Protein AF-A0A0D1KRR0-F1 (afdb_monomer)

Nearest PDB structures (foldseek):
  4b8v-assembly1_A  TM=4.865E-01  e=2.190E-07  Fulvia fulva
  5c8q-assembly1_B  TM=9.310E-01  e=3.703E-03  Pyricularia oryzae
  5jcd-assembly2_B  TM=4.563E-01  e=5.498E-05  Oryza sativa Japonica Group
  5yzk-assembly1_A  TM=8.924E-01  e=4.511E-03  Volvox carteri f. nagariensis
  5jce-assembly1_A  TM=4.252E-01  e=3.248E-05  Oryza sativa Japonica Group

Solvent-accessible surface area (backbone atoms only — not comparable to full-atom values): 10560 Å² total; per-residue (Å²): 137,67,72,70,54,64,55,49,41,57,50,28,50,53,56,57,44,75,88,67,82,73,46,72,68,57,51,51,56,44,54,51,48,63,74,70,68,67,66,54,79,86,83,84,88,80,93,78,85,82,87,77,94,73,79,77,81,71,80,72,71,79,63,48,67,44,79,44,68,39,49,87,90,64,48,56,64,59,52,16,58,76,46,74,51,48,50,68,56,42,31,66,67,56,68,52,92,50,83,88,67,77,56,69,66,39,78,40,53,40,56,40,70,82,68,76,68,75,70,82,74,78,86,79,88,79,69,41,52,91,91,64,46,46,63,60,52,15,58,75,68,75,52,46,52,66,57,54,27,66,76,68,68,46,90,49,67,90,68,78,69,68,92

Secondary structure (DSSP, 8-state):
--HHHHHHHHHHHHTT-TT----HHHHHHHHHHHHH----------------------------EEEEEP-TT--HHHHHHHTT--HHHHHHHHT-S-TT---TT-EEEEE---------------PPPTT--HHHHHHHTT--HHHHHHHTT-S-TT-----

Foldseek 3Di:
DDPVQVVLVVLCVQQVNPPCPPDPVSSVVSVVSVVVPDRDDDDDDDDDDDDDDDPPPPPPPVQDKDKDFAAPPDALCVLCVVQVHDSVVQCVQAVPPDRGDDDHRDIGIGGHPPPVPVPPDDDDDDFDDPPDFLCVVCVVVVHDSVVVCVVVVPPDRRDDDGD

Structure (mmCIF, N/CA/C/O backbone):
data_AF-A0A0D1KRR0-F1
#
_entry.id   AF-A0A0D1KRR0-F1
#
loop_
_atom_site.group_PDB
_atom_site.id
_atom_site.type_symbol
_atom_site.label_atom_id
_atom_site.label_alt_id
_atom_site.label_comp_id
_atom_site.label_asym_id
_atom_site.label_entity_id
_atom_site.label_seq_id
_atom_site.pdbx_PDB_ins_code
_atom_site.Cartn_x
_atom_site.Cartn_y
_atom_site.Cartn_z
_atom_site.occupancy
_atom_site.B_iso_or_equiv
_atom_site.auth_seq_id
_atom_site.auth_comp_id
_atom_site.auth_asym_id
_atom_site.auth_atom_id
_atom_site.pdbx_PDB_model_num
ATOM 1 N N . MET A 1 1 ? 31.831 -19.925 1.181 1.00 42.84 1 MET A N 1
ATOM 2 C CA . MET A 1 1 ? 30.636 -20.422 1.905 1.00 42.84 1 MET A CA 1
ATOM 3 C C . MET A 1 1 ? 29.384 -19.991 1.143 1.00 42.84 1 MET A C 1
ATOM 5 O O . MET A 1 1 ? 29.189 -18.805 0.921 1.00 42.84 1 MET A O 1
ATOM 9 N N . ASN A 1 2 ? 28.628 -20.954 0.612 1.00 49.72 2 ASN A N 1
ATOM 10 C CA . ASN A 1 2 ? 27.659 -20.783 -0.479 1.00 49.72 2 ASN A CA 1
ATOM 11 C C . ASN A 1 2 ? 26.350 -20.105 -0.008 1.00 49.72 2 ASN A C 1
ATOM 13 O O . ASN A 1 2 ? 25.644 -20.648 0.842 1.00 49.72 2 ASN A O 1
ATOM 17 N N . ALA A 1 3 ? 25.997 -18.952 -0.594 1.00 49.94 3 ALA A N 1
ATOM 18 C CA . ALA A 1 3 ? 24.797 -18.160 -0.272 1.00 49.94 3 ALA A CA 1
ATOM 19 C C . ALA A 1 3 ? 23.478 -18.965 -0.321 1.00 49.94 3 ALA A C 1
ATOM 21 O O . ALA A 1 3 ? 22.490 -18.610 0.323 1.00 49.94 3 ALA A O 1
ATOM 22 N N . SER A 1 4 ? 23.469 -20.086 -1.048 1.00 61.88 4 SER A N 1
ATOM 23 C CA . SER A 1 4 ? 22.325 -20.989 -1.162 1.00 61.88 4 SER A CA 1
ATOM 24 C C . SER A 1 4 ? 21.972 -21.723 0.143 1.00 61.88 4 SER A C 1
ATOM 26 O O . SER A 1 4 ? 20.799 -22.018 0.368 1.00 61.88 4 SER A O 1
ATOM 28 N N . PHE A 1 5 ? 22.942 -22.002 1.020 1.00 64.62 5 PHE A N 1
ATOM 29 C CA . PHE A 1 5 ? 22.698 -22.711 2.284 1.00 64.62 5 PHE A CA 1
ATOM 30 C C . PHE A 1 5 ? 22.025 -21.807 3.324 1.00 64.62 5 PHE A C 1
ATOM 32 O O . PHE A 1 5 ? 21.000 -22.172 3.900 1.00 64.62 5 PHE A O 1
ATOM 39 N N . SER A 1 6 ? 22.543 -20.587 3.499 1.00 69.00 6 SER A N 1
ATOM 40 C CA . SER A 1 6 ? 22.013 -19.607 4.457 1.00 69.00 6 SER A CA 1
ATOM 41 C C . SER A 1 6 ? 20.554 -19.245 4.178 1.00 69.00 6 SER A C 1
ATOM 43 O O . SER A 1 6 ? 19.767 -19.061 5.106 1.00 69.00 6 SER A O 1
ATOM 45 N N . ASN A 1 7 ? 20.171 -19.178 2.899 1.00 75.62 7 ASN A N 1
ATOM 46 C CA . ASN A 1 7 ? 18.792 -18.905 2.501 1.00 75.62 7 ASN A CA 1
ATOM 47 C C . ASN A 1 7 ? 17.859 -20.077 2.829 1.00 75.62 7 ASN A C 1
ATOM 49 O O . ASN A 1 7 ? 16.761 -19.861 3.340 1.00 75.62 7 ASN A O 1
ATOM 53 N N . ARG A 1 8 ? 18.305 -21.316 2.594 1.00 75.12 8 ARG A N 1
ATOM 54 C CA . ARG A 1 8 ? 17.510 -22.509 2.905 1.00 75.12 8 ARG A CA 1
ATOM 55 C C . ARG A 1 8 ? 17.377 -22.750 4.408 1.00 75.12 8 ARG A C 1
ATOM 57 O O . ARG A 1 8 ? 16.286 -23.072 4.857 1.00 75.12 8 ARG A O 1
ATOM 64 N N . SER A 1 9 ? 18.430 -22.502 5.189 1.00 76.44 9 SER A N 1
ATOM 65 C CA . SER A 1 9 ? 18.400 -22.606 6.657 1.00 76.44 9 SER A CA 1
ATOM 66 C C . SER A 1 9 ? 17.399 -21.632 7.294 1.00 76.44 9 SER A C 1
ATOM 68 O O . SER A 1 9 ? 16.583 -22.027 8.127 1.00 76.44 9 SER A O 1
ATOM 70 N N . LYS A 1 10 ? 17.370 -20.373 6.832 1.00 79.94 10 LYS A N 1
ATOM 71 C CA . LYS A 1 10 ? 16.370 -19.382 7.271 1.00 79.94 10 LYS A CA 1
ATOM 72 C C . LYS A 1 10 ? 14.943 -19.816 6.948 1.00 79.94 10 LYS A C 1
ATOM 74 O O . LYS A 1 10 ? 14.047 -19.647 7.771 1.00 79.94 10 LYS A O 1
ATOM 79 N N . LEU A 1 11 ? 14.741 -20.381 5.760 1.00 76.56 11 LEU A N 1
ATOM 80 C CA . LEU A 1 11 ? 13.437 -20.875 5.336 1.00 76.56 11 LEU A CA 1
ATOM 81 C C . LEU A 1 11 ? 13.020 -22.093 6.173 1.00 76.56 11 LEU A C 1
ATOM 83 O O . LEU A 1 11 ? 11.911 -22.122 6.690 1.00 76.56 11 LEU A O 1
ATOM 87 N N . ALA A 1 12 ? 13.929 -23.041 6.402 1.00 77.25 12 ALA A N 1
ATOM 88 C CA . ALA A 1 12 ? 13.718 -24.212 7.250 1.00 77.25 12 ALA A CA 1
ATOM 89 C C . ALA A 1 12 ? 13.284 -23.838 8.674 1.00 77.25 12 ALA A C 1
ATOM 91 O O . ALA A 1 12 ? 12.307 -24.389 9.183 1.00 77.25 12 ALA A O 1
ATOM 92 N N . ALA A 1 13 ? 13.932 -22.836 9.274 1.00 78.31 13 ALA A N 1
ATOM 93 C CA . ALA A 1 13 ? 13.553 -22.313 10.583 1.00 78.31 13 ALA A CA 1
ATOM 94 C C . ALA A 1 13 ? 12.132 -21.720 10.595 1.00 78.31 13 ALA A C 1
ATOM 96 O O . ALA A 1 13 ? 11.393 -21.928 11.557 1.00 78.31 13 ALA A O 1
ATOM 97 N N . ALA A 1 14 ? 11.722 -21.035 9.521 1.00 75.19 14 ALA A N 1
ATOM 98 C CA . ALA A 1 14 ? 10.373 -20.480 9.386 1.00 75.19 14 ALA A CA 1
ATOM 99 C C . ALA A 1 14 ? 9.283 -21.563 9.258 1.00 75.19 14 ALA A C 1
ATOM 101 O O . ALA A 1 14 ? 8.144 -21.337 9.662 1.00 75.19 14 ALA A O 1
ATOM 102 N N . TYR A 1 15 ? 9.636 -22.747 8.749 1.00 76.19 15 TYR A N 1
ATOM 103 C CA . TYR A 1 15 ? 8.748 -23.913 8.651 1.00 76.19 15 TYR A CA 1
ATOM 104 C C . TYR A 1 15 ? 8.907 -24.912 9.813 1.00 76.19 15 TYR A C 1
ATOM 106 O O . TYR A 1 15 ? 8.378 -26.024 9.750 1.00 76.19 15 TYR A O 1
ATOM 114 N N . GLY A 1 16 ? 9.619 -24.531 10.880 1.00 75.06 16 GLY A N 1
ATOM 115 C CA . GLY A 1 16 ? 9.751 -25.333 12.100 1.00 75.06 16 GLY A CA 1
ATOM 116 C C . GLY A 1 16 ? 10.746 -26.495 12.018 1.00 75.06 16 GLY A C 1
ATOM 117 O O . GLY A 1 16 ? 10.745 -27.349 12.899 1.00 75.06 16 GLY A O 1
ATOM 118 N N . ILE A 1 17 ? 11.611 -26.541 11.001 1.00 74.31 17 ILE A N 1
ATOM 119 C CA . ILE A 1 17 ? 12.684 -27.538 10.903 1.00 74.31 17 ILE A CA 1
ATOM 120 C C . ILE A 1 17 ? 13.875 -27.039 11.733 1.00 74.31 17 ILE A C 1
ATOM 122 O O . ILE A 1 17 ? 14.645 -26.182 11.293 1.00 74.31 17 ILE A O 1
ATOM 126 N N . ALA A 1 18 ? 14.008 -27.548 12.958 1.00 73.19 18 ALA A N 1
ATOM 127 C CA . ALA A 1 18 ? 15.183 -27.303 13.792 1.00 73.19 18 ALA A CA 1
ATOM 128 C C . ALA A 1 18 ? 16.400 -28.083 13.257 1.00 73.19 18 ALA A C 1
ATOM 130 O O . ALA A 1 18 ? 16.244 -29.155 12.678 1.00 73.19 18 ALA A O 1
ATOM 131 N N . ASN A 1 19 ? 17.611 -27.552 13.463 1.00 74.94 19 ASN A N 1
ATOM 132 C CA . ASN A 1 19 ? 18.879 -28.212 13.106 1.00 74.94 19 ASN A CA 1
ATOM 133 C C . ASN A 1 19 ? 19.024 -28.550 11.609 1.00 74.94 19 ASN A C 1
ATOM 135 O O . ASN A 1 19 ? 19.514 -29.614 11.230 1.00 74.94 19 ASN A O 1
ATOM 139 N N . TYR A 1 20 ? 18.592 -27.628 10.745 1.00 75.88 20 TYR A N 1
ATOM 140 C CA . TYR A 1 20 ? 18.769 -27.753 9.303 1.00 75.88 20 TYR A CA 1
ATOM 141 C C . TYR A 1 20 ? 20.260 -27.672 8.924 1.00 75.88 20 TYR A C 1
ATOM 143 O O . TYR A 1 20 ? 20.865 -26.599 8.943 1.00 75.88 20 TYR A O 1
ATOM 151 N N . SER A 1 21 ? 20.834 -28.818 8.568 1.00 77.62 21 SER A N 1
ATOM 152 C CA . SER A 1 21 ? 22.209 -29.019 8.102 1.00 77.62 21 SER A CA 1
ATOM 153 C C . SER A 1 21 ? 22.298 -29.200 6.582 1.00 77.62 21 SER A C 1
ATOM 155 O O . SER A 1 21 ? 23.390 -29.337 6.036 1.00 77.62 21 SER A O 1
ATOM 157 N N . GLY A 1 22 ? 21.166 -29.126 5.871 1.00 73.75 22 GLY A N 1
ATOM 158 C CA . GLY A 1 22 ? 21.117 -29.099 4.406 1.00 73.75 22 GLY A CA 1
ATOM 159 C C . GLY A 1 22 ? 21.248 -30.468 3.745 1.00 73.75 22 GLY A C 1
ATOM 160 O O . GLY A 1 22 ? 21.524 -30.532 2.543 1.00 73.75 22 GLY A O 1
ATOM 161 N N . THR A 1 23 ? 21.031 -31.548 4.503 1.00 81.44 23 THR A N 1
ATOM 162 C CA . THR A 1 23 ? 20.999 -32.911 3.959 1.00 81.44 23 THR A CA 1
ATOM 163 C C . THR A 1 23 ? 19.918 -33.042 2.887 1.00 81.44 23 THR A C 1
ATOM 165 O O . THR A 1 23 ? 18.941 -32.288 2.854 1.00 81.44 23 THR A O 1
ATOM 168 N N . GLN A 1 24 ? 20.074 -34.016 1.990 1.00 66.88 24 GLN A N 1
ATOM 169 C CA . GLN A 1 24 ? 19.115 -34.257 0.910 1.00 66.88 24 GLN A CA 1
ATOM 170 C C . GLN A 1 24 ? 17.685 -34.454 1.441 1.00 66.88 24 GLN A C 1
ATOM 172 O O . GLN A 1 24 ? 16.753 -33.843 0.921 1.00 66.88 24 GLN A O 1
ATOM 177 N N . ALA A 1 25 ? 17.532 -35.202 2.538 1.00 67.31 25 ALA A N 1
ATOM 178 C CA . ALA A 1 25 ? 16.247 -35.418 3.201 1.00 67.31 25 ALA A CA 1
ATOM 179 C C . ALA A 1 25 ? 15.640 -34.117 3.759 1.00 67.31 25 ALA A C 1
ATOM 181 O O . ALA A 1 25 ? 14.452 -33.856 3.583 1.00 67.31 25 ALA A O 1
ATOM 182 N N . GLN A 1 26 ? 16.452 -33.252 4.375 1.00 76.19 26 GLN A N 1
ATOM 183 C CA . GLN A 1 26 ? 15.981 -31.970 4.910 1.00 76.19 26 GLN A CA 1
ATOM 184 C C . GLN A 1 26 ? 15.611 -30.971 3.806 1.00 76.19 26 GLN A C 1
ATOM 186 O O . GLN A 1 26 ? 14.666 -30.198 3.965 1.00 76.19 26 GLN A O 1
ATOM 191 N N . ASN A 1 27 ? 16.325 -30.992 2.676 1.00 71.25 27 ASN A N 1
ATOM 192 C CA . ASN A 1 27 ? 15.989 -30.192 1.495 1.00 71.25 27 ASN A CA 1
ATOM 193 C C . ASN A 1 27 ? 14.638 -30.609 0.909 1.00 71.25 27 ASN A C 1
ATOM 195 O O . ASN A 1 27 ? 13.845 -29.748 0.526 1.00 71.25 27 ASN A O 1
ATOM 199 N N . LEU A 1 28 ? 14.377 -31.917 0.871 1.00 76.88 28 LEU A N 1
ATOM 200 C CA . LEU A 1 28 ? 13.132 -32.474 0.359 1.00 76.88 28 LEU A CA 1
ATOM 201 C C . LEU A 1 28 ? 11.952 -32.150 1.290 1.00 76.88 28 LEU A C 1
ATOM 203 O O . LEU A 1 28 ? 10.953 -31.601 0.834 1.00 76.88 28 LEU A O 1
ATOM 207 N N . ALA A 1 29 ? 12.119 -32.342 2.603 1.00 73.62 29 ALA A N 1
ATOM 208 C CA . ALA A 1 29 ? 11.107 -32.007 3.610 1.00 73.62 29 ALA A CA 1
ATOM 209 C C . ALA A 1 29 ? 10.764 -30.505 3.645 1.00 73.62 29 ALA A C 1
ATOM 211 O O . ALA A 1 29 ? 9.612 -30.118 3.851 1.00 73.62 29 ALA A O 1
ATOM 212 N N . LEU A 1 30 ? 11.755 -29.636 3.421 1.00 76.62 30 LEU A N 1
ATOM 213 C CA . LEU A 1 30 ? 11.535 -28.197 3.291 1.00 76.62 30 LEU A CA 1
ATOM 214 C C . LEU A 1 30 ? 10.697 -27.865 2.048 1.00 76.62 30 LEU A C 1
ATOM 216 O O . LEU A 1 30 ? 9.785 -27.043 2.130 1.00 76.62 30 LEU A O 1
ATOM 220 N N . LEU A 1 31 ? 10.977 -28.509 0.910 1.00 73.69 31 LEU A N 1
ATOM 221 C CA . LEU A 1 31 ? 10.232 -28.301 -0.333 1.00 73.69 31 LEU A CA 1
ATOM 222 C C . LEU A 1 31 ? 8.764 -28.725 -0.199 1.00 73.69 31 LEU A C 1
ATOM 224 O O . LEU A 1 31 ? 7.883 -28.017 -0.684 1.00 73.69 31 LEU A O 1
ATOM 228 N N . GLU A 1 32 ? 8.493 -29.840 0.477 1.00 71.62 32 GLU A N 1
ATOM 229 C CA . GLU A 1 32 ? 7.127 -30.297 0.749 1.00 71.62 32 GLU A CA 1
ATOM 230 C C . GLU A 1 32 ? 6.365 -29.310 1.637 1.00 71.62 32 GLU A C 1
ATOM 232 O O . GLU A 1 32 ? 5.269 -28.891 1.273 1.00 71.62 32 GLU A O 1
ATOM 237 N N . LYS A 1 33 ? 6.971 -28.824 2.727 1.00 71.81 33 LYS A N 1
ATOM 238 C CA . LYS A 1 33 ? 6.339 -27.837 3.623 1.00 71.81 33 LYS A CA 1
ATOM 239 C C . LYS A 1 33 ? 6.046 -26.492 2.949 1.00 71.81 33 LYS A C 1
ATOM 241 O O . LYS A 1 33 ? 5.039 -25.859 3.256 1.00 71.81 33 LYS A O 1
ATOM 246 N N . ILE A 1 34 ? 6.899 -26.059 2.016 1.00 71.44 34 ILE A N 1
ATOM 247 C CA . ILE A 1 34 ? 6.656 -24.852 1.207 1.00 71.44 34 ILE A CA 1
ATOM 248 C C . ILE A 1 34 ? 5.458 -25.057 0.272 1.00 71.44 34 ILE A C 1
ATOM 250 O O . ILE A 1 34 ? 4.666 -24.134 0.092 1.00 71.44 34 ILE A O 1
ATOM 254 N N . LYS A 1 35 ? 5.304 -26.255 -0.307 1.00 68.88 35 LYS A N 1
ATOM 255 C CA . LYS A 1 35 ? 4.160 -26.595 -1.168 1.00 68.88 35 LYS A CA 1
ATOM 256 C C . LYS A 1 35 ? 2.848 -26.681 -0.384 1.00 68.88 35 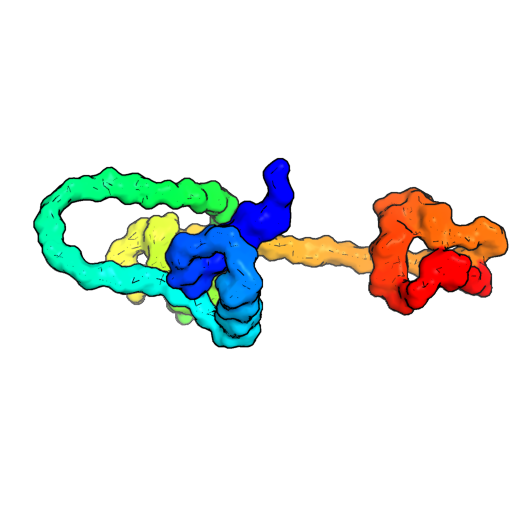LYS A C 1
ATOM 258 O O . LYS A 1 35 ? 1.812 -26.310 -0.924 1.00 68.88 35 LYS A O 1
ATOM 263 N N . THR A 1 36 ? 2.886 -27.136 0.870 1.00 66.19 36 THR A N 1
ATOM 264 C CA . THR A 1 36 ? 1.688 -27.318 1.710 1.00 66.19 36 THR A CA 1
ATOM 265 C C . THR A 1 36 ? 1.280 -26.074 2.514 1.00 66.19 36 THR A C 1
ATOM 267 O O . THR A 1 36 ? 0.221 -26.074 3.132 1.00 66.19 36 THR A O 1
ATOM 270 N N . GLY A 1 37 ? 2.061 -24.988 2.486 1.00 55.59 37 GLY A N 1
ATOM 271 C CA . GLY A 1 37 ? 1.571 -23.628 2.761 1.00 55.59 37 GLY A CA 1
ATOM 272 C C . GLY A 1 37 ? 1.340 -23.198 4.219 1.00 55.59 37 GLY A C 1
ATOM 273 O O . GLY A 1 37 ? 0.876 -22.079 4.426 1.00 55.59 37 GLY A O 1
ATOM 274 N N . THR A 1 38 ? 1.684 -23.989 5.239 1.00 50.19 38 THR A N 1
ATOM 275 C CA . THR A 1 38 ? 1.501 -23.586 6.653 1.00 50.19 38 THR A CA 1
ATOM 276 C C . THR A 1 38 ? 2.826 -23.474 7.422 1.00 50.19 38 THR A C 1
ATOM 278 O O . THR A 1 38 ? 3.404 -24.499 7.794 1.00 50.19 38 THR A O 1
ATOM 281 N N . PRO A 1 39 ? 3.318 -22.253 7.711 1.00 48.81 39 PRO A N 1
ATOM 282 C CA . PRO A 1 39 ? 4.414 -22.042 8.655 1.00 48.81 39 PRO A CA 1
ATOM 283 C C . PRO A 1 39 ? 3.913 -22.183 10.103 1.00 48.81 39 PRO A C 1
ATOM 285 O O . PRO A 1 39 ? 3.006 -21.471 10.532 1.00 48.81 39 PRO A O 1
ATOM 288 N N . VAL A 1 40 ? 4.506 -23.109 10.863 1.00 49.22 40 VAL A N 1
ATOM 289 C CA . VAL A 1 40 ? 4.143 -23.380 12.264 1.00 49.22 40 VAL A CA 1
ATOM 290 C C . VAL A 1 40 ? 4.921 -22.444 13.189 1.00 49.22 40 VAL A C 1
ATOM 292 O O . VAL A 1 40 ? 6.137 -22.561 13.345 1.00 49.22 40 VAL A O 1
ATOM 295 N N . THR A 1 41 ? 4.217 -21.520 13.839 1.00 38.53 41 THR A N 1
ATOM 296 C CA . THR A 1 41 ? 4.733 -20.757 14.981 1.00 38.53 41 THR A CA 1
ATOM 297 C C . THR A 1 41 ? 4.766 -21.661 16.212 1.00 38.53 41 THR A C 1
ATOM 299 O O . THR A 1 41 ? 3.722 -22.124 16.661 1.00 38.53 41 THR A O 1
ATOM 302 N N . LYS A 1 42 ? 5.965 -21.918 16.745 1.00 40.25 42 LYS A N 1
ATOM 303 C CA . LYS A 1 42 ? 6.214 -22.724 17.952 1.00 40.25 42 LYS A CA 1
ATOM 304 C C . LYS A 1 42 ? 5.302 -22.307 19.120 1.00 40.25 42 LYS A C 1
ATOM 306 O O . LYS A 1 42 ? 5.415 -21.187 19.614 1.00 40.25 42 LYS A O 1
ATOM 311 N N . SER A 1 43 ? 4.457 -23.221 19.588 1.00 34.88 43 SER A N 1
ATOM 312 C CA . SER A 1 43 ? 3.796 -23.162 20.894 1.00 34.88 43 SER A CA 1
ATOM 313 C C . SER A 1 43 ? 4.729 -23.759 21.950 1.00 34.88 43 SER A C 1
ATOM 315 O O . SER A 1 43 ? 4.962 -24.966 21.953 1.00 34.88 43 SER A O 1
ATOM 317 N N . ASN A 1 44 ? 5.278 -22.920 22.828 1.00 40.19 44 ASN A N 1
ATOM 318 C CA . ASN A 1 44 ? 5.995 -23.362 24.024 1.00 40.19 44 ASN A CA 1
ATOM 319 C C . ASN A 1 44 ? 5.000 -23.453 25.191 1.00 40.19 44 ASN A C 1
ATOM 321 O O . ASN A 1 44 ? 4.500 -22.429 25.652 1.00 40.19 44 ASN A O 1
ATOM 325 N N . THR A 1 45 ? 4.751 -24.669 25.675 1.00 42.03 45 THR A N 1
ATOM 326 C CA . THR A 1 45 ? 4.120 -24.934 26.975 1.00 42.03 45 THR A CA 1
ATOM 327 C C . THR A 1 45 ? 5.227 -25.104 28.007 1.00 42.03 45 THR A C 1
ATOM 329 O O . THR A 1 45 ? 5.982 -26.067 27.912 1.00 42.03 45 THR A O 1
ATOM 332 N N . SER A 1 46 ? 5.338 -24.182 28.969 1.00 40.66 46 SER A N 1
ATOM 333 C CA . SER A 1 46 ? 5.885 -24.403 30.323 1.00 40.66 46 SER A CA 1
ATOM 334 C C . SER A 1 46 ? 5.680 -23.139 31.169 1.00 40.66 46 SER A C 1
ATOM 336 O O . SER A 1 46 ? 6.192 -22.072 30.838 1.00 40.66 46 SER A O 1
ATOM 338 N N . ASN A 1 47 ? 4.901 -23.262 32.246 1.00 47.22 47 ASN A N 1
ATOM 339 C CA . ASN A 1 47 ? 4.715 -22.248 33.287 1.00 47.22 47 ASN A CA 1
ATOM 340 C C . ASN A 1 47 ? 6.043 -21.926 33.995 1.00 47.22 47 ASN A C 1
ATOM 342 O O . ASN A 1 47 ? 6.736 -22.859 34.382 1.00 47.22 47 ASN A O 1
ATOM 346 N N . SER A 1 48 ? 6.324 -20.645 34.277 1.00 39.34 48 SER A N 1
ATOM 347 C CA . SER A 1 48 ? 6.779 -20.148 35.594 1.00 39.34 48 SER A CA 1
ATOM 348 C C . SER A 1 48 ? 7.153 -18.655 35.534 1.00 39.34 48 SER A C 1
ATOM 350 O O . SER A 1 48 ? 8.031 -18.247 34.785 1.00 39.34 48 SER A O 1
ATOM 352 N N . LYS A 1 49 ? 6.445 -17.860 36.342 1.00 37.34 49 LYS A N 1
ATOM 353 C CA . LYS A 1 49 ? 6.957 -16.814 37.246 1.00 37.34 49 LYS A CA 1
ATOM 354 C C . LYS A 1 49 ? 8.062 -15.843 36.757 1.00 37.34 49 LYS A C 1
ATOM 356 O O . LYS A 1 49 ? 9.231 -16.182 36.677 1.00 37.34 49 LYS A O 1
ATOM 361 N N . LEU A 1 50 ? 7.643 -14.572 36.720 1.00 34.81 50 LEU A N 1
ATOM 362 C CA . LEU A 1 50 ? 8.387 -13.353 37.084 1.00 34.81 50 LEU A CA 1
ATOM 363 C C . LEU A 1 50 ? 9.429 -12.790 36.092 1.00 34.81 50 LEU A C 1
ATOM 365 O O . LEU A 1 50 ? 10.483 -13.351 35.833 1.00 34.81 50 LEU A O 1
ATOM 369 N N . THR A 1 51 ? 9.098 -11.570 35.649 1.00 43.09 51 THR A N 1
ATOM 370 C CA . THR A 1 51 ? 9.975 -10.463 35.227 1.00 43.09 51 THR A CA 1
ATOM 371 C C . THR A 1 51 ? 11.000 -10.729 34.132 1.00 43.09 51 THR A C 1
ATOM 373 O O . THR A 1 51 ? 12.071 -11.266 34.377 1.00 43.09 51 THR A O 1
ATOM 376 N N . THR A 1 52 ? 10.755 -10.151 32.956 1.00 33.12 52 THR A N 1
ATOM 377 C CA . THR A 1 52 ? 11.710 -9.224 32.322 1.00 33.12 52 THR A CA 1
ATOM 378 C C . THR A 1 52 ? 11.060 -8.557 31.116 1.00 33.12 52 THR A C 1
ATOM 380 O O . THR A 1 52 ? 10.691 -9.180 30.121 1.00 33.12 52 THR A O 1
ATOM 383 N N . SER A 1 53 ? 10.915 -7.244 31.240 1.00 50.81 53 SER A N 1
ATOM 384 C CA . SER A 1 53 ? 10.712 -6.279 30.170 1.00 50.81 53 SER A CA 1
ATOM 385 C C . SER A 1 53 ? 11.620 -6.576 28.976 1.00 50.81 53 SER A C 1
ATOM 387 O O . SER A 1 53 ? 12.789 -6.202 28.963 1.00 50.81 53 SER A O 1
ATOM 389 N N . THR A 1 54 ? 11.077 -7.229 27.956 1.00 38.12 54 THR A N 1
ATOM 390 C CA . THR A 1 54 ? 11.725 -7.364 26.652 1.00 38.12 54 THR A CA 1
ATOM 391 C C . THR A 1 54 ? 11.038 -6.412 25.691 1.00 38.12 54 THR A C 1
ATOM 393 O O . THR A 1 54 ? 9.934 -6.633 25.189 1.00 38.12 54 THR A O 1
ATOM 396 N N . SER A 1 55 ? 11.710 -5.277 25.526 1.00 42.38 55 SER A N 1
ATOM 397 C CA . SER A 1 55 ? 11.486 -4.235 24.539 1.00 42.38 55 SER A CA 1
ATOM 398 C C . SER A 1 55 ? 11.107 -4.839 23.191 1.00 42.38 55 SER A C 1
ATOM 400 O O . SER A 1 55 ? 11.923 -5.358 22.430 1.00 42.38 55 SER A O 1
ATOM 402 N N . LYS A 1 56 ? 9.810 -4.754 22.894 1.00 40.28 56 LYS A N 1
ATOM 403 C CA . LYS A 1 56 ? 9.246 -5.032 21.581 1.00 40.28 56 LYS A CA 1
ATOM 404 C C . LYS A 1 56 ? 9.919 -4.075 20.607 1.00 40.28 56 LYS A C 1
ATOM 406 O O . LYS A 1 56 ? 9.591 -2.892 20.599 1.00 40.28 56 LYS A O 1
ATOM 411 N N . SER A 1 57 ? 10.886 -4.589 19.847 1.00 39.53 57 SER A N 1
ATOM 412 C CA . SER A 1 57 ? 11.539 -3.890 18.744 1.00 39.53 57 SER A CA 1
ATOM 413 C C . SER A 1 57 ? 10.450 -3.382 17.803 1.00 39.53 57 SER A C 1
ATOM 415 O O . SER A 1 57 ? 9.859 -4.117 17.007 1.00 39.53 57 SER A O 1
ATOM 417 N N . SER A 1 58 ? 10.096 -2.116 17.994 1.00 42.09 58 SER A N 1
ATOM 418 C CA . SER A 1 58 ? 9.216 -1.362 17.136 1.00 42.09 58 SER A CA 1
ATOM 419 C C . SER A 1 58 ? 10.007 -1.105 15.867 1.00 42.09 58 SER A C 1
ATOM 421 O O . SER A 1 58 ? 10.753 -0.137 15.755 1.00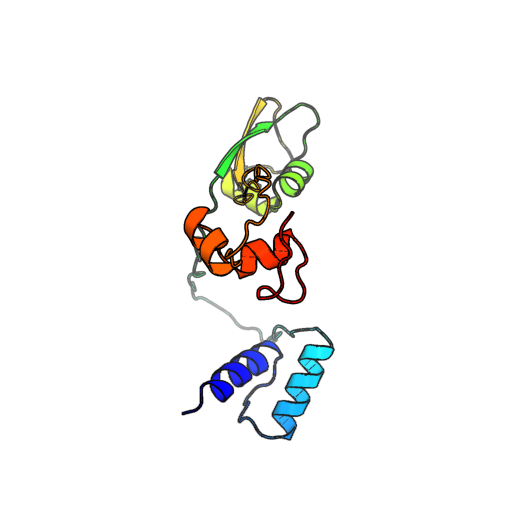 42.09 58 SER A O 1
ATOM 423 N N . SER A 1 59 ? 9.828 -1.977 14.875 1.00 41.94 59 SER A N 1
ATOM 424 C CA . SER A 1 59 ? 10.028 -1.569 13.491 1.00 41.94 59 SER A CA 1
ATOM 425 C C . SER A 1 59 ? 9.021 -0.450 13.220 1.00 41.94 59 SER A C 1
ATOM 427 O O . SER A 1 59 ? 7.874 -0.665 12.818 1.00 41.94 59 SER A O 1
ATOM 429 N N . SER A 1 60 ? 9.434 0.776 13.537 1.00 45.41 60 SER A N 1
ATOM 430 C CA . SER A 1 60 ? 8.752 2.023 13.234 1.00 45.41 60 SER A CA 1
ATOM 431 C C . SER A 1 60 ? 8.817 2.231 11.726 1.00 45.41 60 SER A C 1
ATOM 433 O O . SER A 1 60 ? 9.457 3.137 11.200 1.00 45.41 60 SER A O 1
ATOM 435 N N . SER A 1 61 ? 8.100 1.374 10.997 1.00 51.81 61 SER A N 1
ATOM 436 C CA . SER A 1 61 ? 7.570 1.760 9.705 1.00 51.81 61 SER A CA 1
ATOM 437 C C . SER A 1 61 ? 6.756 3.021 9.971 1.00 51.81 61 SER A C 1
ATOM 439 O O . SER A 1 61 ? 5.688 2.979 10.583 1.00 51.81 61 SER A O 1
ATOM 441 N N . SER A 1 62 ? 7.342 4.168 9.627 1.00 56.12 62 SER A N 1
ATOM 442 C CA . SER A 1 62 ? 6.710 5.479 9.683 1.00 56.12 62 SER A CA 1
ATOM 443 C C . SER A 1 62 ? 5.530 5.449 8.716 1.00 56.12 62 SER A C 1
ATOM 445 O O . SER A 1 62 ? 5.619 5.810 7.542 1.00 56.12 62 SER A O 1
ATOM 447 N N . SER A 1 63 ? 4.420 4.879 9.181 1.00 66.81 63 SER A N 1
ATOM 448 C CA . SER A 1 63 ? 3.168 4.876 8.456 1.00 66.81 63 SER A CA 1
ATOM 449 C C . SER A 1 63 ? 2.709 6.321 8.436 1.00 66.81 63 SER A C 1
ATOM 451 O O . SER A 1 63 ? 2.363 6.871 9.485 1.00 66.81 63 SER A O 1
ATOM 453 N N . LYS A 1 64 ? 2.732 6.943 7.256 1.00 83.31 64 LYS A N 1
ATOM 454 C CA . LYS A 1 64 ? 2.150 8.271 7.065 1.00 83.31 64 LYS A CA 1
ATOM 455 C C . LYS A 1 64 ? 0.717 8.237 7.587 1.00 83.31 64 LYS A C 1
ATOM 457 O O . LYS A 1 64 ? -0.016 7.288 7.321 1.00 83.31 64 LYS A O 1
ATOM 462 N N . THR A 1 65 ? 0.329 9.238 8.363 1.00 88.50 65 THR A N 1
ATOM 463 C CA . THR A 1 65 ? -1.031 9.353 8.899 1.00 88.50 65 THR A CA 1
ATOM 464 C C . THR A 1 65 ? -1.731 10.527 8.237 1.00 88.50 65 THR A C 1
ATOM 466 O O . THR A 1 65 ? -1.087 11.487 7.820 1.00 88.50 65 THR A O 1
ATOM 469 N N . THR A 1 66 ? -3.047 10.432 8.099 1.00 89.62 66 THR A N 1
ATOM 470 C CA . THR A 1 66 ? -3.905 11.543 7.682 1.00 89.62 66 THR A CA 1
ATOM 471 C C . THR A 1 66 ? -5.051 11.699 8.667 1.00 89.62 66 THR A C 1
ATOM 473 O O . THR A 1 66 ? -5.300 10.810 9.482 1.00 89.62 66 THR A O 1
ATOM 476 N N . THR A 1 67 ? -5.744 12.827 8.604 1.00 92.44 67 THR A N 1
ATOM 477 C CA . THR A 1 67 ? -6.882 13.121 9.473 1.00 92.44 67 THR A CA 1
ATOM 478 C C . THR A 1 67 ? -8.180 12.842 8.727 1.00 92.44 67 THR A C 1
ATOM 480 O O . THR A 1 67 ? -8.441 13.420 7.676 1.00 92.44 67 THR A O 1
ATOM 483 N N . TYR A 1 68 ? -9.010 11.974 9.291 1.00 90.69 68 TYR A N 1
ATOM 484 C CA . TYR A 1 68 ? -10.369 11.689 8.853 1.00 90.69 68 TYR A CA 1
ATOM 485 C C . TYR A 1 68 ? -11.373 12.410 9.757 1.00 90.69 68 TYR A C 1
ATOM 487 O O . TYR A 1 68 ? -11.207 12.413 10.973 1.00 90.69 68 TYR A O 1
ATOM 495 N N . LYS A 1 69 ? -12.415 13.022 9.188 1.00 92.25 69 LYS A N 1
ATOM 496 C CA . LYS A 1 69 ? -13.531 13.594 9.955 1.00 92.25 69 LYS A CA 1
ATOM 497 C C . LYS A 1 69 ? -14.672 12.582 9.961 1.00 92.25 69 LYS A C 1
ATOM 499 O O . LYS A 1 69 ? -15.200 12.272 8.896 1.00 92.25 69 LYS A O 1
ATOM 504 N N . VAL A 1 70 ? -15.019 12.090 11.145 1.00 89.12 70 VAL A N 1
ATOM 505 C CA . VAL A 1 70 ? -16.092 11.112 11.356 1.00 89.12 70 VAL A CA 1
ATOM 506 C C . VAL A 1 70 ? -17.422 11.697 10.885 1.00 89.12 70 VAL A C 1
ATOM 508 O O . VAL A 1 70 ? -17.739 12.850 11.189 1.00 89.12 70 VAL A O 1
ATOM 511 N N . LYS A 1 71 ? -18.185 10.921 10.121 1.00 86.50 71 LYS A N 1
ATOM 512 C CA . LYS A 1 71 ? -19.504 11.292 9.598 1.00 86.50 71 LYS A CA 1
ATOM 513 C C . LYS A 1 71 ? -20.612 10.566 10.361 1.00 86.50 71 LYS A C 1
ATOM 515 O O . LYS A 1 71 ? -20.348 9.621 11.099 1.00 86.50 71 LYS A O 1
ATOM 520 N N . SER A 1 72 ? -21.850 11.034 10.198 1.00 87.44 72 SER A N 1
ATOM 521 C CA . SER A 1 72 ? -23.013 10.338 10.757 1.00 87.44 72 SER A CA 1
ATOM 522 C C . SER A 1 72 ? -23.087 8.918 10.198 1.00 87.44 72 SER A C 1
ATOM 524 O O . SER A 1 72 ? -22.963 8.740 8.987 1.00 87.44 72 SER A O 1
ATOM 526 N N . GLY A 1 73 ? -23.244 7.935 11.084 1.00 83.06 73 GLY A N 1
ATOM 527 C CA . GLY A 1 73 ? -23.286 6.514 10.736 1.00 83.06 73 GLY A CA 1
ATOM 528 C C . GLY A 1 73 ? -21.927 5.814 10.632 1.00 83.06 73 GLY A C 1
ATOM 529 O O . GLY A 1 73 ? -21.911 4.598 10.510 1.00 83.06 73 GLY A O 1
ATOM 530 N N . ASP A 1 74 ? -20.796 6.524 10.725 1.00 83.19 74 ASP A N 1
ATOM 531 C CA . ASP A 1 74 ? -19.482 5.874 10.669 1.00 83.19 74 ASP A CA 1
ATOM 532 C C . ASP A 1 74 ? -19.186 5.079 11.952 1.00 83.19 74 ASP A C 1
ATOM 534 O O . ASP A 1 74 ? -19.227 5.617 13.064 1.00 83.19 74 ASP A O 1
ATOM 538 N N . THR A 1 75 ? -18.739 3.833 11.794 1.00 87.31 75 THR A N 1
ATOM 539 C CA . THR A 1 75 ? -18.173 3.042 12.894 1.00 87.31 75 THR A CA 1
ATOM 540 C C . THR A 1 75 ? -16.647 2.937 12.816 1.00 87.31 75 THR A C 1
ATOM 542 O O . THR A 1 75 ? -16.027 2.990 11.751 1.00 87.31 75 THR A O 1
ATOM 545 N N . LEU A 1 76 ? -15.998 2.730 13.967 1.00 84.81 76 LEU A N 1
ATOM 546 C CA . LEU A 1 76 ? -14.544 2.520 14.037 1.00 84.81 76 LEU A CA 1
ATOM 547 C C . LEU A 1 76 ? -14.093 1.296 13.223 1.00 84.81 76 LEU A C 1
ATOM 549 O O . LEU A 1 76 ? -13.006 1.311 12.641 1.00 84.81 76 LEU A O 1
ATOM 553 N N . SER A 1 77 ? -14.937 0.264 13.161 1.00 86.06 77 SER A N 1
ATOM 554 C CA . SER A 1 77 ? -14.722 -0.957 12.381 1.00 86.06 77 SER A CA 1
ATOM 555 C C . SER A 1 77 ? -14.706 -0.679 10.879 1.00 86.06 77 SER A C 1
ATOM 557 O O . SER A 1 77 ? -13.756 -1.062 10.196 1.00 86.06 77 SER A O 1
ATOM 559 N N . GLU A 1 78 ? -15.692 0.051 10.359 1.00 87.50 78 GLU A N 1
ATOM 560 C CA . GLU A 1 78 ? -15.754 0.411 8.936 1.00 87.50 78 GLU A CA 1
ATOM 561 C C . GLU A 1 78 ? -14.607 1.337 8.534 1.00 87.50 78 GLU A C 1
ATOM 563 O O . GLU A 1 78 ? -13.980 1.145 7.489 1.00 87.50 78 GLU A O 1
ATOM 568 N N . ILE A 1 79 ? -14.262 2.303 9.392 1.00 85.06 79 ILE A N 1
ATOM 569 C CA . ILE A 1 79 ? -13.105 3.174 9.169 1.00 85.06 79 ILE A CA 1
ATOM 570 C C . ILE A 1 79 ? -11.818 2.338 9.144 1.00 85.06 79 ILE A C 1
ATOM 572 O O . ILE A 1 79 ? -10.972 2.531 8.268 1.00 85.06 79 ILE A O 1
ATOM 576 N N . ALA A 1 80 ? -11.656 1.378 10.057 1.00 86.56 80 ALA A N 1
ATOM 577 C CA . ALA A 1 80 ? -10.489 0.500 10.073 1.00 86.56 80 ALA A CA 1
ATOM 578 C C . ALA A 1 80 ? -10.351 -0.288 8.763 1.0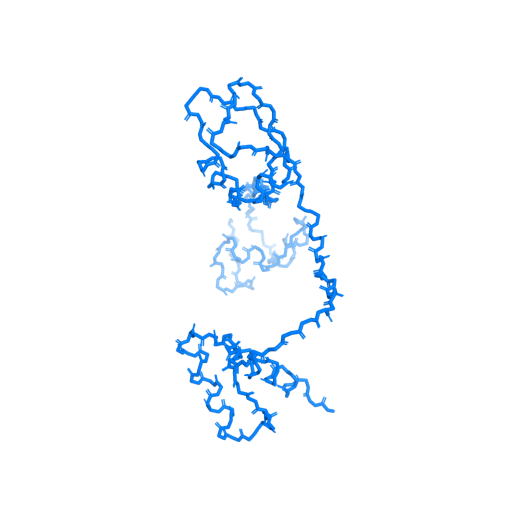0 86.56 80 ALA A C 1
ATOM 580 O O . ALA A 1 80 ? -9.277 -0.279 8.154 1.00 86.56 80 ALA A O 1
ATOM 581 N N . VAL A 1 81 ? -11.445 -0.884 8.281 1.00 85.56 81 VAL A N 1
ATOM 582 C CA . VAL A 1 81 ? -11.487 -1.617 7.007 1.00 85.56 81 VAL A CA 1
ATOM 583 C C . VAL A 1 81 ? -11.143 -0.698 5.833 1.00 85.56 81 VAL A C 1
ATOM 585 O O . VAL A 1 81 ? -10.258 -1.017 5.035 1.00 85.56 81 VAL A O 1
ATOM 588 N N . LYS A 1 82 ? -11.763 0.484 5.764 1.00 86.00 82 LYS A N 1
ATOM 589 C CA . LYS A 1 82 ? -11.538 1.484 4.709 1.00 86.00 82 LYS A CA 1
ATOM 590 C C . LYS A 1 82 ? -10.073 1.901 4.600 1.00 86.00 82 LYS A C 1
ATOM 592 O O . LYS A 1 82 ? -9.539 2.016 3.497 1.00 86.00 82 LYS A O 1
ATOM 597 N N . TYR A 1 83 ? -9.409 2.086 5.738 1.00 86.12 83 TYR A N 1
ATOM 598 C CA . TYR A 1 83 ? -7.997 2.472 5.807 1.00 86.12 83 TYR A CA 1
ATOM 599 C C . TYR A 1 83 ? -7.038 1.278 5.920 1.00 86.12 83 TYR A C 1
ATOM 601 O O . TYR A 1 83 ? -5.838 1.473 6.122 1.00 86.12 83 TYR A O 1
ATOM 609 N N . LYS A 1 84 ? -7.536 0.046 5.737 1.00 84.69 84 LYS A N 1
ATOM 610 C CA . LYS A 1 84 ? -6.755 -1.203 5.777 1.00 84.69 84 LYS A CA 1
ATOM 611 C C . LYS A 1 84 ? -5.892 -1.311 7.041 1.00 84.69 84 LYS A C 1
ATOM 613 O O . LYS A 1 84 ? -4.708 -1.641 6.978 1.00 84.69 84 LYS A O 1
ATOM 618 N N . THR A 1 85 ? -6.489 -0.992 8.181 1.00 86.94 85 THR A N 1
ATOM 619 C CA . THR A 1 85 ? -5.889 -1.033 9.518 1.00 86.94 85 THR A CA 1
ATOM 620 C C . TH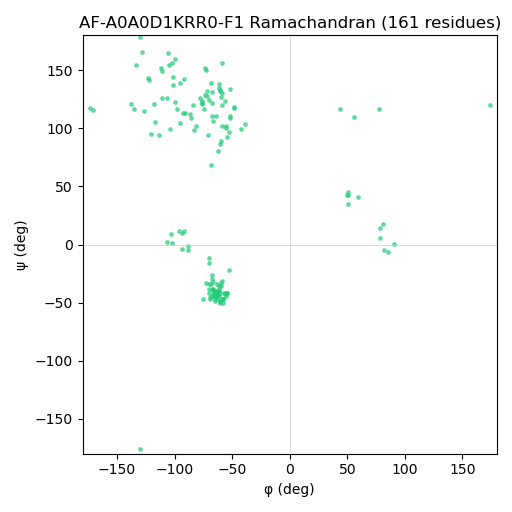R A 1 85 ? -6.808 -1.795 10.475 1.00 86.94 85 THR A C 1
ATOM 622 O O . THR A 1 85 ? -7.877 -2.251 10.083 1.00 86.94 85 THR A O 1
ATOM 625 N N . SER A 1 86 ? -6.408 -1.951 11.737 1.00 87.81 86 SER A N 1
ATOM 626 C CA . SER A 1 86 ? -7.255 -2.532 12.782 1.00 87.81 86 SER A CA 1
ATOM 627 C C . SER A 1 86 ? -7.848 -1.466 13.705 1.00 87.81 86 SER A C 1
ATOM 629 O O . SER A 1 86 ? -7.278 -0.384 13.878 1.00 87.81 86 SER A O 1
ATOM 631 N N . VAL A 1 87 ? -8.969 -1.803 14.352 1.00 86.69 87 VAL A N 1
ATOM 632 C CA . VAL A 1 87 ? -9.607 -0.967 15.384 1.00 86.69 87 VAL A CA 1
ATOM 633 C C . VAL A 1 87 ? -8.629 -0.689 16.524 1.00 86.69 87 VAL A C 1
ATOM 635 O O . VAL A 1 87 ? -8.424 0.464 16.882 1.00 86.69 87 VAL A O 1
ATOM 638 N N . SER A 1 88 ? -7.932 -1.716 17.022 1.00 86.31 88 SER A N 1
ATOM 639 C CA . SER A 1 88 ? -6.893 -1.561 18.053 1.00 86.31 88 SER A CA 1
ATOM 640 C C . SER A 1 88 ? -5.802 -0.566 17.631 1.00 86.31 88 SER A C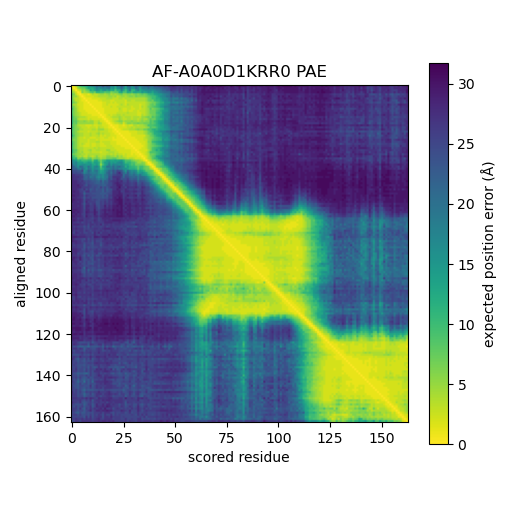 1
ATOM 642 O O . SER A 1 88 ? -5.405 0.312 18.405 1.00 86.31 88 SER A O 1
ATOM 644 N N . LYS A 1 89 ? -5.368 -0.611 16.363 1.00 86.31 89 LYS A N 1
ATOM 645 C CA . LYS A 1 89 ? -4.394 0.351 15.844 1.00 86.31 89 LYS A CA 1
ATOM 646 C C . LYS A 1 89 ? -4.967 1.767 15.799 1.00 86.31 89 LYS A C 1
ATOM 648 O O . LYS A 1 89 ? -4.263 2.689 16.192 1.00 86.31 89 LYS A O 1
ATOM 653 N N . LEU A 1 90 ? -6.222 1.953 15.393 1.00 86.44 90 LEU A N 1
ATOM 654 C CA . LEU A 1 90 ? -6.874 3.268 15.400 1.00 86.44 90 LEU A CA 1
ATOM 655 C C . LEU A 1 90 ? -7.064 3.820 16.814 1.00 86.44 90 LEU A C 1
ATOM 657 O O . LEU A 1 90 ? -6.795 4.998 17.043 1.00 86.44 90 LEU A O 1
ATOM 661 N N . VAL A 1 91 ? -7.461 2.975 17.763 1.00 88.25 91 VAL A N 1
ATOM 662 C CA . VAL A 1 91 ? -7.614 3.326 19.181 1.00 88.25 91 VAL A CA 1
ATOM 663 C C . VAL A 1 91 ? -6.284 3.784 19.759 1.00 88.25 91 VAL A C 1
ATOM 665 O O . VAL A 1 91 ? -6.213 4.874 20.320 1.00 88.25 91 VAL A O 1
ATOM 668 N N . SER A 1 92 ? -5.217 3.007 19.557 1.00 88.88 92 SER A N 1
ATOM 669 C CA . SER A 1 92 ? -3.876 3.371 20.031 1.00 88.88 92 SER A CA 1
ATOM 670 C C . SER A 1 92 ? -3.347 4.646 19.360 1.00 88.88 92 SER A C 1
ATOM 672 O O . SER A 1 92 ? -2.783 5.508 20.030 1.00 88.88 92 SER A O 1
ATOM 674 N N . LEU A 1 93 ? -3.590 4.815 18.055 1.00 87.69 93 LEU A N 1
ATOM 675 C CA . LEU A 1 93 ? -3.149 5.977 17.281 1.00 87.69 93 LEU A CA 1
ATOM 676 C C . LEU A 1 93 ? -3.838 7.277 17.720 1.00 87.69 93 LEU A C 1
ATOM 678 O O . LEU A 1 93 ? -3.235 8.348 17.656 1.00 87.69 93 LEU A O 1
ATOM 682 N N . ASN A 1 94 ? -5.087 7.183 18.174 1.00 88.81 94 ASN A N 1
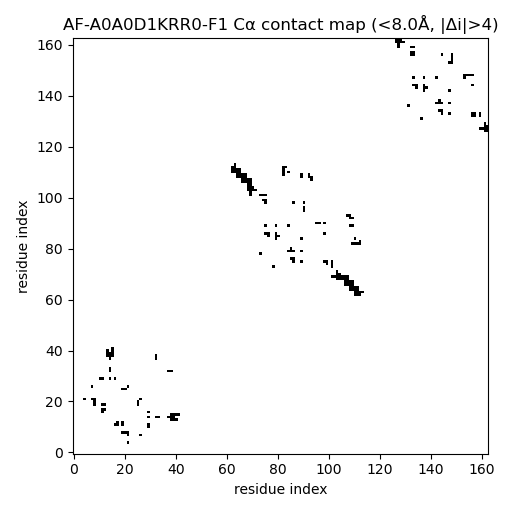ATOM 683 C CA . ASN A 1 94 ? -5.909 8.325 18.575 1.00 88.81 94 ASN A CA 1
ATOM 684 C C . ASN A 1 94 ? -6.099 8.452 20.084 1.00 88.81 94 ASN A C 1
ATOM 686 O O . ASN A 1 94 ? -6.804 9.356 20.522 1.00 88.81 94 ASN A O 1
ATOM 690 N N . LYS A 1 95 ? -5.484 7.560 20.869 1.00 88.94 95 LYS A N 1
ATOM 691 C CA . LYS A 1 95 ? -5.634 7.479 22.328 1.00 88.94 95 LYS A CA 1
ATOM 692 C C . LYS A 1 95 ? -7.109 7.475 22.761 1.00 88.94 95 LYS A C 1
ATOM 694 O O . LYS A 1 95 ? -7.494 8.163 23.704 1.00 88.94 95 LYS A O 1
ATOM 699 N N . LEU A 1 96 ? -7.950 6.727 22.042 1.00 85.19 96 LEU A N 1
ATOM 700 C CA . LEU A 1 96 ? -9.384 6.675 22.332 1.00 85.19 96 LEU A CA 1
ATOM 701 C C . LEU A 1 96 ? -9.631 5.885 23.617 1.00 85.19 96 LEU A C 1
ATOM 703 O O . LEU A 1 96 ? -9.189 4.747 23.741 1.00 85.19 96 LEU A O 1
ATOM 707 N N . LYS A 1 97 ? -10.374 6.482 24.554 1.00 81.00 97 LYS A N 1
ATOM 708 C CA . LYS A 1 97 ? -10.762 5.824 25.812 1.00 81.00 97 LYS A CA 1
ATOM 709 C C . LYS A 1 97 ? -11.829 4.750 25.604 1.00 81.00 97 LYS A C 1
ATOM 711 O O . LYS A 1 97 ? -11.843 3.761 26.322 1.00 81.00 97 LYS A O 1
ATOM 716 N N . ASN A 1 98 ? -12.724 4.950 24.636 1.00 79.44 98 ASN A N 1
ATOM 717 C CA . ASN A 1 98 ? -13.780 3.998 24.322 1.00 79.44 98 ASN A CA 1
ATOM 718 C C . ASN A 1 98 ? -13.896 3.813 22.796 1.00 79.44 98 ASN A C 1
ATOM 720 O O . ASN A 1 98 ? -14.231 4.775 22.104 1.00 79.44 98 ASN A O 1
ATOM 724 N N . PRO A 1 99 ? -13.636 2.607 22.262 1.00 74.25 99 PRO A N 1
ATOM 725 C CA . PRO A 1 99 ? -13.744 2.319 20.831 1.00 74.25 99 PRO A CA 1
ATOM 726 C C . PRO A 1 99 ? -15.185 2.309 20.300 1.00 74.25 99 PRO A C 1
ATOM 728 O O . PRO A 1 99 ? -15.382 2.389 19.094 1.00 74.25 99 PRO A O 1
ATOM 731 N N . ASN A 1 100 ? -16.190 2.233 21.171 1.00 75.94 100 ASN A N 1
ATOM 732 C CA . ASN A 1 100 ? -17.600 2.207 20.773 1.00 75.94 100 ASN A CA 1
ATOM 733 C C . ASN A 1 100 ? -18.244 3.602 20.776 1.00 75.94 100 ASN A C 1
ATOM 735 O O . ASN A 1 100 ? -19.406 3.741 20.414 1.00 75.94 100 ASN A O 1
ATOM 739 N N . LYS A 1 101 ? -17.511 4.641 21.200 1.00 77.12 101 LYS A N 1
ATOM 740 C CA . LYS A 1 101 ? -18.007 6.022 21.256 1.00 77.12 101 LYS A CA 1
ATOM 741 C C . LYS A 1 101 ? -17.243 6.882 20.260 1.00 77.12 101 LYS A C 1
ATOM 743 O O . LYS A 1 101 ? -16.168 7.396 20.569 1.00 77.12 101 LYS A O 1
ATOM 748 N N . LEU A 1 102 ? -17.807 7.014 19.065 1.00 81.19 102 LEU A N 1
ATOM 749 C CA . LEU A 1 102 ? -17.296 7.882 18.012 1.00 81.19 102 LEU A CA 1
ATOM 750 C C . LEU A 1 102 ? -18.266 9.049 17.818 1.00 81.19 102 LEU A C 1
ATOM 752 O O . LEU A 1 102 ? -19.460 8.831 17.631 1.00 81.19 102 LEU A O 1
ATOM 756 N N . TYR A 1 103 ? -17.765 10.282 17.888 1.00 84.00 103 TYR A N 1
ATOM 757 C CA . TYR A 1 103 ? -18.606 11.468 17.744 1.00 84.00 103 TYR A CA 1
ATOM 758 C C . TYR A 1 103 ? -18.592 11.974 16.306 1.00 84.00 103 TYR A C 1
ATOM 760 O O . TYR A 1 103 ? -17.544 12.049 15.659 1.00 84.00 103 TYR A O 1
ATOM 768 N N . ILE A 1 104 ? -19.757 12.378 15.811 1.00 86.50 104 ILE A N 1
ATOM 769 C CA . ILE A 1 104 ? -19.883 12.995 14.492 1.00 86.50 104 ILE A CA 1
ATOM 770 C C . ILE A 1 104 ? -19.039 14.274 14.468 1.00 86.50 104 ILE A C 1
ATOM 772 O O . ILE A 1 104 ? -19.068 15.087 15.388 1.00 86.50 104 ILE A O 1
ATOM 776 N N . GLY A 1 105 ? -18.241 14.442 13.417 1.00 83.25 105 GLY A N 1
ATOM 777 C CA . GLY A 1 105 ? -17.319 15.562 13.265 1.00 83.25 105 GLY A CA 1
ATOM 778 C C . GLY A 1 105 ? -15.982 15.406 13.994 1.00 83.25 105 GLY A C 1
ATOM 779 O O . GLY A 1 105 ? -15.098 16.243 13.794 1.00 83.25 105 GLY A O 1
ATOM 780 N N . GLN A 1 106 ? -15.787 14.337 14.771 1.00 88.94 106 GLN A N 1
ATOM 781 C CA . GLN A 1 106 ? -14.521 14.047 15.436 1.00 88.94 106 GLN A CA 1
ATOM 782 C C . GLN A 1 106 ? -13.399 13.843 14.411 1.00 88.94 106 GLN A C 1
ATOM 784 O O . GLN A 1 106 ? -13.556 13.141 13.411 1.00 88.94 106 GLN A O 1
ATOM 789 N N . LYS A 1 107 ? -12.239 14.452 14.669 1.00 90.62 107 LYS A N 1
ATOM 790 C CA . LYS A 1 107 ? -11.025 14.251 13.871 1.00 90.62 107 LYS A CA 1
ATOM 791 C C . LYS A 1 107 ? -10.296 13.000 14.360 1.00 90.62 107 LYS A C 1
ATOM 793 O O . LYS A 1 107 ? -9.881 12.935 15.514 1.00 90.62 107 LYS A O 1
ATOM 798 N N . LEU A 1 108 ? -10.118 12.031 13.473 1.00 90.25 108 LEU A N 1
ATOM 799 C CA . LEU A 1 108 ? -9.459 10.757 13.721 1.00 90.25 108 LEU A CA 1
ATOM 800 C C . LEU A 1 108 ? -8.210 10.637 12.841 1.00 90.25 108 LEU A C 1
ATOM 802 O O . LEU A 1 108 ? -8.291 10.667 11.617 1.00 90.25 108 LEU A O 1
ATOM 806 N N . LYS A 1 109 ? -7.041 10.468 13.449 1.00 89.31 109 LYS A N 1
ATOM 807 C CA . LYS A 1 109 ? -5.804 10.087 12.766 1.00 89.31 109 LYS A CA 1
ATOM 808 C C . LYS A 1 109 ? -5.938 8.657 12.254 1.00 89.31 109 LYS A C 1
ATOM 810 O O . LYS A 1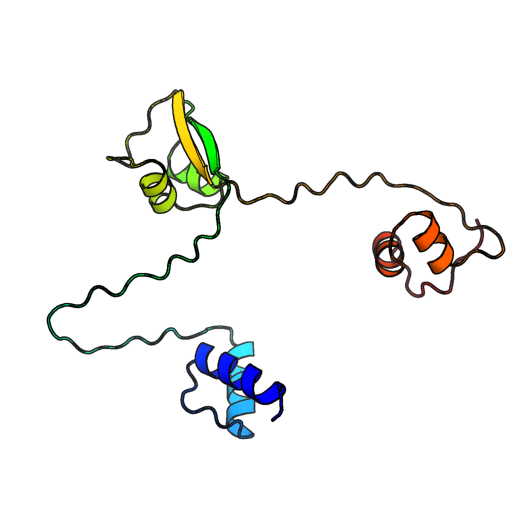 109 ? -6.142 7.727 13.026 1.00 89.31 109 LYS A O 1
ATOM 815 N N . VAL A 1 110 ? -5.789 8.461 10.957 1.00 90.00 110 VAL A N 1
ATOM 816 C CA . VAL A 1 110 ? -5.844 7.146 10.316 1.00 90.00 110 VAL A CA 1
ATOM 817 C C . VAL A 1 110 ? -4.545 6.902 9.551 1.00 90.00 110 VAL A C 1
ATOM 819 O O . VAL A 1 110 ? -3.972 7.843 8.992 1.00 90.00 110 VAL A O 1
ATOM 822 N N . PRO A 1 111 ? -4.024 5.665 9.534 1.00 87.31 111 PRO A N 1
ATOM 823 C CA . PRO A 1 111 ? -2.857 5.348 8.733 1.00 87.31 111 PRO A CA 1
ATOM 824 C C . PRO A 1 111 ? -3.221 5.431 7.252 1.00 87.31 111 PRO A C 1
ATOM 826 O O . PRO A 1 111 ? -4.205 4.861 6.786 1.00 87.31 111 PRO A O 1
ATOM 829 N N . VAL A 1 112 ? -2.387 6.128 6.495 1.00 81.75 112 VAL A N 1
ATOM 830 C CA . VAL A 1 112 ? -2.395 6.084 5.043 1.00 81.75 112 VAL A CA 1
ATOM 831 C C . VAL A 1 112 ? -1.355 5.058 4.661 1.00 81.75 112 VAL A C 1
ATOM 833 O O . VAL A 1 112 ? -0.149 5.315 4.699 1.00 81.75 112 VAL A O 1
ATOM 836 N N . LYS A 1 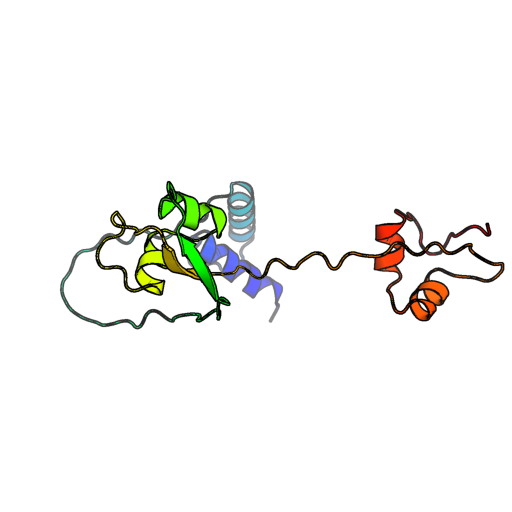113 ? -1.813 3.876 4.247 1.00 70.69 113 LYS A N 1
ATOM 837 C CA . LYS A 1 113 ? -0.960 3.065 3.386 1.00 70.69 113 LYS A CA 1
ATOM 838 C C . LYS A 1 113 ? -0.694 3.941 2.176 1.00 70.69 113 LYS A C 1
ATOM 840 O O . LYS A 1 113 ? -1.660 4.376 1.550 1.00 70.69 113 LYS A O 1
ATOM 845 N N . ALA A 1 114 ? 0.577 4.249 1.911 1.00 61.78 114 ALA A N 1
ATOM 846 C CA . ALA A 1 114 ? 0.979 4.937 0.697 1.00 61.78 114 ALA A CA 1
ATOM 847 C C . ALA A 1 114 ? 0.431 4.109 -0.462 1.00 61.78 114 ALA A C 1
ATOM 849 O O . ALA A 1 114 ? 1.004 3.105 -0.880 1.00 61.78 114 ALA A O 1
ATOM 850 N N . SER A 1 115 ? -0.766 4.480 -0.902 1.00 57.22 115 SER A N 1
ATOM 851 C CA . SER A 1 115 ? -1.315 4.010 -2.141 1.00 57.22 115 SER A CA 1
ATOM 852 C C . SER A 1 115 ? -0.330 4.607 -3.109 1.00 57.22 115 SER A C 1
ATOM 854 O O . SER A 1 115 ? -0.212 5.831 -3.186 1.00 57.22 115 SER A O 1
ATOM 856 N N . ILE A 1 116 ? 0.475 3.755 -3.738 1.00 55.62 116 ILE A N 1
ATOM 857 C CA . ILE A 1 116 ? 1.184 4.151 -4.938 1.00 55.62 116 ILE A CA 1
ATOM 858 C C . ILE A 1 116 ? 0.038 4.514 -5.869 1.00 55.62 116 ILE A C 1
ATOM 860 O O . ILE A 1 116 ? -0.546 3.636 -6.503 1.00 55.62 116 ILE A O 1
ATOM 864 N N . ALA A 1 117 ? -0.392 5.778 -5.825 1.00 55.09 117 ALA A N 1
ATOM 865 C CA . ALA A 1 117 ? -1.293 6.333 -6.799 1.00 55.09 117 ALA A CA 1
ATOM 866 C C . ALA A 1 117 ? -0.593 5.971 -8.093 1.00 55.09 117 ALA A C 1
ATOM 868 O O . ALA A 1 117 ? 0.551 6.388 -8.302 1.00 55.09 117 ALA A O 1
ATOM 869 N N . LYS A 1 118 ? -1.182 5.045 -8.859 1.00 55.91 118 LYS A N 1
ATOM 870 C CA . LYS A 1 118 ? -0.661 4.691 -10.171 1.00 55.91 118 LYS A CA 1
ATOM 871 C C . LYS A 1 118 ? -0.613 6.025 -10.887 1.00 55.91 118 LYS A C 1
ATOM 873 O O . LYS A 1 118 ? -1.665 6.539 -11.255 1.00 55.91 118 LYS A O 1
ATOM 878 N N . LYS A 1 119 ? 0.583 6.622 -10.960 1.00 58.34 119 LYS A N 1
ATOM 879 C CA . LYS A 1 119 ? 0.814 7.879 -11.658 1.00 58.34 119 LYS A CA 1
ATOM 880 C C . LYS A 1 119 ? 0.147 7.674 -13.001 1.00 58.34 119 LYS A C 1
ATOM 882 O O . LYS A 1 119 ? 0.484 6.689 -13.660 1.00 58.34 119 LYS A O 1
ATOM 887 N N . ALA A 1 120 ? -0.870 8.480 -13.305 1.00 61.16 120 ALA A N 1
ATOM 888 C CA . ALA A 1 120 ? -1.638 8.323 -14.526 1.00 61.16 120 ALA A CA 1
ATOM 889 C C . ALA A 1 120 ? -0.626 8.282 -15.673 1.00 61.16 120 ALA A C 1
ATOM 891 O O . ALA A 1 120 ? 0.097 9.249 -15.911 1.00 61.16 120 ALA A O 1
ATOM 892 N N . VAL A 1 121 ? -0.457 7.100 -16.266 1.00 70.38 121 VAL A N 1
ATOM 893 C CA . VAL A 1 121 ? 0.508 6.905 -17.340 1.00 70.38 121 VAL A CA 1
ATOM 894 C C . VAL A 1 121 ? -0.207 7.400 -18.580 1.00 70.38 121 VAL A C 1
ATOM 896 O O . VAL A 1 121 ? -1.095 6.713 -19.087 1.00 70.38 121 VAL A O 1
ATOM 899 N N . SER A 1 122 ? 0.125 8.607 -19.030 1.00 76.62 122 SER A N 1
ATOM 900 C CA . SER A 1 122 ? -0.295 9.067 -20.347 1.00 76.62 122 SER A CA 1
ATOM 901 C C . SER A 1 122 ? 0.275 8.104 -21.389 1.00 76.62 122 SER A C 1
ATOM 903 O O . SER A 1 122 ? 1.461 7.764 -21.371 1.00 76.62 122 SER A O 1
ATOM 905 N N . LYS A 1 123 ? -0.594 7.584 -22.261 1.00 81.19 123 LYS A N 1
ATOM 906 C CA . LYS A 1 123 ? -0.162 6.758 -23.389 1.00 81.19 123 LYS A CA 1
ATOM 907 C C . LYS A 1 123 ? 0.413 7.689 -24.451 1.00 81.19 123 LYS A C 1
ATOM 909 O O . LYS A 1 123 ? -0.283 8.586 -24.913 1.00 81.19 123 LYS A O 1
ATOM 914 N N . THR A 1 124 ? 1.657 7.447 -24.841 1.00 82.44 124 THR A N 1
ATOM 915 C CA . THR A 1 124 ? 2.288 8.090 -25.997 1.00 82.44 124 THR A CA 1
ATOM 916 C C . THR A 1 124 ? 2.389 7.055 -27.106 1.00 82.44 124 THR A C 1
ATOM 918 O O . THR A 1 124 ? 2.936 5.975 -26.881 1.00 82.44 124 THR A O 1
ATOM 921 N N . TYR A 1 125 ? 1.868 7.377 -28.287 1.00 85.44 125 TYR A N 1
ATOM 922 C CA . TYR A 1 125 ? 2.016 6.547 -29.481 1.00 85.44 125 TYR A CA 1
ATOM 923 C C . TYR A 1 125 ? 3.259 6.982 -30.267 1.00 85.44 125 TYR A C 1
ATOM 925 O O . TYR A 1 125 ? 3.582 8.169 -30.319 1.00 85.44 125 TYR A O 1
ATOM 933 N N . TYR A 1 126 ? 3.972 6.016 -30.846 1.00 86.56 126 TYR A N 1
ATOM 934 C CA . TYR A 1 126 ? 5.145 6.248 -31.686 1.00 86.56 126 TYR A CA 1
ATOM 935 C C . TYR A 1 126 ? 5.096 5.318 -32.897 1.00 86.56 126 TYR A C 1
ATOM 937 O O . TYR A 1 126 ? 5.093 4.100 -32.722 1.00 86.56 126 TYR A O 1
ATOM 945 N N . THR A 1 127 ? 5.087 5.905 -34.092 1.00 88.81 127 THR A N 1
ATOM 946 C CA . THR A 1 127 ? 5.262 5.200 -35.368 1.00 88.81 127 THR A CA 1
ATOM 947 C C . THR A 1 127 ? 6.736 4.887 -35.576 1.00 88.81 127 THR A C 1
ATOM 949 O O . THR A 1 127 ? 7.588 5.780 -35.517 1.00 88.81 127 THR A O 1
ATOM 952 N N . VAL A 1 128 ? 7.038 3.614 -35.816 1.00 87.00 128 VAL A N 1
ATOM 953 C CA . VAL A 1 128 ? 8.408 3.131 -36.012 1.00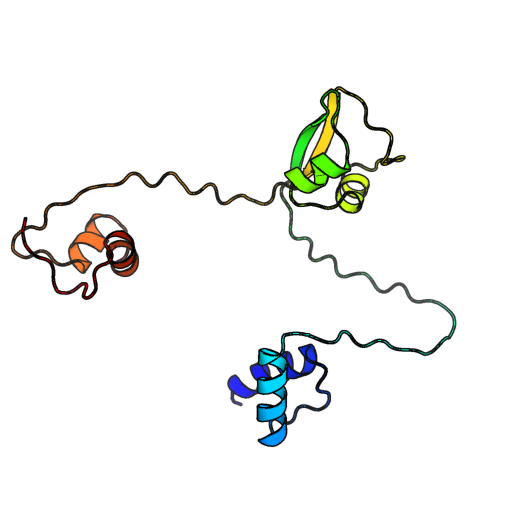 87.00 128 VAL A CA 1
ATOM 954 C C . VAL A 1 128 ? 8.907 3.579 -37.382 1.00 87.00 128 VAL A C 1
ATOM 956 O O . VAL A 1 128 ? 8.258 3.345 -38.401 1.00 87.00 128 VAL A O 1
ATOM 959 N N . LYS A 1 129 ? 10.086 4.203 -37.422 1.00 86.69 129 LYS A N 1
ATOM 960 C CA . LYS A 1 129 ? 10.731 4.661 -38.657 1.00 86.69 129 LYS A CA 1
ATOM 961 C C . LYS A 1 129 ? 11.804 3.681 -39.123 1.00 86.69 129 LYS A C 1
ATOM 963 O O . LYS A 1 129 ? 12.331 2.879 -38.351 1.00 86.69 129 LYS A O 1
ATOM 968 N N . LYS A 1 130 ? 12.163 3.757 -40.408 1.00 84.00 130 LYS A N 1
ATOM 969 C CA . LYS A 1 130 ? 13.255 2.956 -40.980 1.00 84.00 130 LYS A CA 1
ATOM 970 C C . LYS A 1 130 ? 14.551 3.206 -40.194 1.00 84.00 130 LYS A C 1
ATOM 972 O O . LYS A 1 130 ? 14.983 4.346 -40.069 1.00 84.00 130 LYS A O 1
ATOM 977 N N . GLY A 1 131 ? 15.157 2.136 -39.671 1.00 77.62 131 GLY A N 1
ATOM 978 C CA . GLY A 1 131 ? 16.393 2.194 -38.873 1.00 77.62 131 GLY A CA 1
ATOM 979 C C . GLY A 1 131 ? 16.199 2.337 -37.355 1.00 77.62 131 GLY A C 1
ATOM 980 O O . GLY A 1 131 ? 17.192 2.381 -36.610 1.00 77.62 131 GLY A O 1
ATOM 981 N N . ASP A 1 132 ? 14.950 2.379 -36.883 1.00 83.38 132 ASP A N 1
ATOM 982 C CA . ASP A 1 132 ? 14.636 2.373 -35.458 1.00 83.38 132 ASP A CA 1
ATOM 983 C C . ASP A 1 132 ? 14.848 1.001 -34.816 1.00 83.38 132 ASP A C 1
ATOM 985 O O . ASP A 1 132 ? 14.698 -0.056 -35.428 1.00 83.38 132 ASP A O 1
ATOM 989 N N . SER A 1 133 ? 15.150 1.034 -33.522 1.00 86.25 133 SER A N 1
ATOM 990 C CA . SER A 1 133 ? 15.150 -0.132 -32.647 1.00 86.25 133 SER A CA 1
ATOM 991 C C . SER A 1 133 ? 14.427 0.206 -31.346 1.00 86.25 133 SER A C 1
ATOM 993 O O . SER A 1 133 ? 14.411 1.361 -30.909 1.00 86.25 133 SER A O 1
ATOM 995 N N . VAL A 1 134 ? 13.878 -0.804 -30.662 1.00 81.50 134 VAL A N 1
ATOM 996 C CA . VAL A 1 134 ? 13.227 -0.600 -29.353 1.00 81.50 134 VAL A CA 1
ATOM 997 C C . VAL A 1 134 ? 14.200 0.002 -28.334 1.00 81.50 134 VAL A C 1
ATOM 999 O O . VAL A 1 134 ? 13.783 0.788 -27.487 1.00 81.50 134 VAL A O 1
ATOM 1002 N N . SER A 1 135 ? 15.498 -0.306 -28.435 1.00 85.50 135 SER A N 1
ATOM 1003 C CA . SER A 1 135 ? 16.538 0.298 -27.595 1.00 85.50 135 SER A CA 1
ATOM 1004 C C . SER A 1 135 ? 16.706 1.800 -27.843 1.00 85.50 135 SER A C 1
ATOM 1006 O O . SER A 1 135 ? 16.696 2.564 -26.879 1.00 85.50 135 SER A O 1
ATOM 1008 N N . LYS A 1 136 ? 16.775 2.250 -29.104 1.00 84.88 136 LYS A N 1
ATOM 1009 C CA . LYS A 1 136 ? 16.865 3.682 -29.449 1.00 84.88 136 LYS A CA 1
ATOM 1010 C C . LYS A 1 136 ? 15.616 4.450 -29.006 1.00 84.88 136 LYS A C 1
ATOM 1012 O O . LYS A 1 136 ? 15.722 5.534 -28.435 1.00 84.88 136 LYS A O 1
ATOM 1017 N N . ILE A 1 137 ? 14.435 3.857 -29.197 1.00 80.81 137 ILE A N 1
ATOM 1018 C CA . ILE A 1 137 ? 13.153 4.433 -28.765 1.00 80.81 137 ILE A CA 1
ATOM 1019 C C . ILE A 1 137 ? 13.108 4.544 -27.233 1.00 80.81 137 ILE A C 1
ATOM 1021 O O . ILE A 1 137 ? 12.731 5.586 -26.701 1.00 80.81 137 ILE A O 1
ATOM 1025 N N . ALA A 1 138 ? 13.544 3.511 -26.507 1.00 85.38 138 ALA A N 1
ATOM 1026 C CA . ALA A 1 138 ? 13.587 3.528 -25.046 1.00 85.38 138 ALA A CA 1
ATOM 1027 C C . ALA A 1 138 ? 14.437 4.684 -24.503 1.00 85.38 138 ALA A C 1
ATOM 1029 O O . ALA A 1 138 ? 13.972 5.425 -23.635 1.00 85.38 138 ALA A O 1
ATOM 1030 N N . VAL A 1 139 ? 15.633 4.883 -25.065 1.00 85.56 139 VAL A N 1
ATOM 1031 C CA . VAL A 1 139 ? 16.525 5.993 -24.698 1.00 85.56 139 VAL A CA 1
ATOM 1032 C C . VAL A 1 139 ? 15.857 7.342 -24.971 1.00 85.56 139 VAL A C 1
ATOM 1034 O O . VAL A 1 139 ? 15.790 8.183 -24.074 1.00 85.56 139 VAL A O 1
ATOM 1037 N N . LYS A 1 140 ? 15.279 7.527 -26.166 1.00 85.75 140 LYS A N 1
ATOM 1038 C CA . LYS A 1 140 ? 14.590 8.768 -26.561 1.00 85.75 140 LYS A CA 1
ATOM 1039 C C . LYS A 1 140 ? 13.459 9.151 -25.602 1.00 85.75 140 LYS A C 1
ATOM 1041 O O . LYS A 1 140 ? 13.334 10.314 -25.230 1.00 85.75 140 LYS A O 1
ATOM 1046 N N . TYR A 1 141 ? 12.659 8.174 -25.179 1.00 84.56 141 TYR A N 1
ATOM 1047 C CA . TYR A 1 141 ? 11.521 8.383 -24.277 1.00 84.56 141 TYR A CA 1
ATOM 1048 C C . TYR A 1 141 ? 11.864 8.215 -22.793 1.00 84.56 141 TYR A C 1
ATOM 1050 O O . TYR A 1 141 ? 10.956 8.150 -21.964 1.00 84.56 141 TYR A O 1
ATOM 1058 N N . LYS A 1 142 ? 13.157 8.149 -22.443 1.00 85.81 142 LYS A N 1
ATOM 1059 C CA . LYS A 1 142 ? 13.640 8.001 -21.060 1.00 85.81 142 LYS A CA 1
ATOM 1060 C C . LYS A 1 142 ? 12.948 6.840 -20.326 1.00 85.81 142 LYS A C 1
ATOM 1062 O O . LYS A 1 142 ? 12.526 6.960 -19.178 1.00 85.81 142 LYS A O 1
ATOM 1067 N N . THR A 1 143 ? 12.792 5.716 -21.019 1.00 85.38 143 THR A N 1
ATOM 1068 C CA . THR A 1 143 ? 12.145 4.495 -20.527 1.00 85.38 143 THR A CA 1
ATOM 1069 C C . THR A 1 143 ? 13.033 3.280 -20.796 1.00 85.38 143 THR A C 1
ATOM 1071 O O . THR A 1 143 ? 14.162 3.413 -21.260 1.00 85.38 143 THR A O 1
ATOM 1074 N N . THR A 1 144 ? 12.559 2.072 -20.488 1.00 88.44 144 THR A N 1
ATOM 1075 C CA . THR A 1 144 ? 13.332 0.838 -20.691 1.00 88.44 144 THR A CA 1
ATOM 1076 C C . THR A 1 144 ? 12.733 -0.038 -21.783 1.00 88.44 144 THR A C 1
ATOM 1078 O O . THR A 1 144 ? 11.518 -0.065 -21.987 1.00 88.44 144 THR A O 1
ATOM 1081 N N . VAL A 1 145 ? 13.581 -0.835 -22.441 1.00 83.06 145 VAL A N 1
ATOM 1082 C CA . VAL A 1 145 ? 13.147 -1.863 -23.405 1.00 83.06 145 VAL A CA 1
ATOM 1083 C C . VAL A 1 145 ? 12.131 -2.810 -22.764 1.00 83.06 145 VAL A C 1
ATOM 1085 O O . VAL A 1 145 ? 11.109 -3.118 -23.367 1.00 83.06 145 VAL A O 1
ATOM 1088 N N . SER A 1 146 ? 12.363 -3.213 -21.510 1.00 84.50 146 SER A N 1
ATOM 1089 C CA . SER A 1 146 ? 11.434 -4.053 -20.741 1.00 84.50 146 SER A CA 1
ATOM 1090 C C . SER A 1 146 ? 10.074 -3.373 -20.533 1.00 84.50 146 SER A C 1
ATOM 1092 O O . SER A 1 146 ? 9.018 -3.998 -20.687 1.00 84.50 146 SER A O 1
ATOM 1094 N N . LYS A 1 147 ? 10.068 -2.061 -20.262 1.00 85.12 147 LYS A N 1
ATOM 1095 C CA . LYS A 1 147 ? 8.834 -1.286 -20.125 1.00 85.12 147 LYS A CA 1
ATOM 1096 C C . LYS A 1 147 ? 8.079 -1.177 -21.451 1.00 85.12 147 LYS A C 1
ATOM 1098 O O . LYS A 1 147 ? 6.876 -1.411 -21.464 1.00 85.12 147 LYS A O 1
ATOM 1103 N N . ILE A 1 148 ? 8.762 -0.901 -22.562 1.00 83.19 148 ILE A N 1
ATOM 1104 C CA . ILE A 1 148 ? 8.136 -0.864 -23.896 1.00 83.19 148 ILE A CA 1
ATOM 1105 C C . ILE A 1 148 ? 7.598 -2.247 -24.282 1.00 83.19 148 ILE A C 1
ATOM 1107 O O . ILE A 1 148 ? 6.459 -2.355 -24.735 1.00 83.19 148 ILE A O 1
ATOM 1111 N N . LYS A 1 149 ? 8.377 -3.310 -24.046 1.00 87.38 149 LYS A N 1
ATOM 1112 C CA . LYS A 1 149 ? 7.998 -4.702 -24.322 1.00 87.38 149 LYS A CA 1
ATOM 1113 C C . LYS A 1 149 ? 6.729 -5.100 -23.573 1.00 87.38 149 LYS A C 1
ATOM 1115 O O . LYS A 1 149 ? 5.803 -5.625 -24.181 1.00 87.38 149 LYS A O 1
ATOM 1120 N N . SER A 1 150 ? 6.684 -4.836 -22.268 1.00 88.62 150 SER A N 1
ATOM 1121 C CA . SER A 1 150 ? 5.537 -5.178 -21.418 1.00 88.62 150 SER A CA 1
ATOM 1122 C C . SER A 1 150 ? 4.284 -4.366 -21.752 1.00 88.62 150 SER A C 1
ATOM 1124 O O . SER A 1 150 ? 3.193 -4.927 -21.753 1.00 88.62 150 SER A O 1
ATOM 1126 N N . LEU A 1 151 ? 4.425 -3.077 -22.086 1.00 84.50 151 LEU A N 1
ATOM 1127 C CA . LEU A 1 151 ? 3.297 -2.226 -22.483 1.00 84.50 151 LEU A CA 1
ATOM 1128 C C . LEU A 1 151 ? 2.670 -2.657 -23.815 1.00 84.50 151 LEU A C 1
ATOM 1130 O O . LEU A 1 151 ? 1.450 -2.649 -23.940 1.00 84.50 151 LEU A O 1
ATOM 1134 N N . ASN A 1 152 ? 3.498 -3.061 -24.780 1.00 84.06 152 ASN A N 1
ATOM 1135 C CA . ASN A 1 152 ? 3.070 -3.377 -26.146 1.00 84.06 152 ASN A CA 1
ATOM 1136 C C . ASN A 1 152 ? 2.995 -4.885 -26.424 1.00 84.06 152 ASN A C 1
ATOM 1138 O O . ASN A 1 152 ? 2.840 -5.297 -27.569 1.00 84.06 152 ASN A O 1
ATOM 1142 N N . LYS A 1 153 ? 3.136 -5.719 -25.383 1.00 89.75 153 LYS A N 1
ATOM 1143 C CA . LYS A 1 153 ? 3.106 -7.191 -25.461 1.00 89.75 153 LYS A CA 1
ATOM 1144 C C . LYS A 1 153 ? 4.042 -7.763 -26.545 1.00 89.75 153 LYS A C 1
ATOM 1146 O O . LYS A 1 153 ? 3.738 -8.779 -27.169 1.00 89.75 153 LYS A O 1
ATOM 1151 N N . LEU A 1 154 ? 5.196 -7.127 -26.767 1.00 81.12 154 LEU A N 1
ATOM 1152 C CA . LEU A 1 154 ? 6.151 -7.544 -27.798 1.00 81.12 154 LEU A CA 1
ATOM 1153 C C . LEU A 1 154 ? 6.813 -8.867 -27.392 1.00 81.12 154 LEU A C 1
ATOM 1155 O O . LEU A 1 154 ? 7.430 -8.961 -26.330 1.00 81.12 154 LEU A O 1
ATOM 1159 N N . LYS A 1 155 ? 6.736 -9.894 -28.244 1.00 81.25 155 LYS A N 1
ATOM 1160 C CA . LYS A 1 155 ? 7.418 -11.179 -28.000 1.00 81.25 155 LYS A CA 1
ATOM 1161 C C . LYS A 1 155 ? 8.937 -11.026 -28.123 1.00 81.25 155 LYS A C 1
ATOM 1163 O O . LYS A 1 155 ? 9.676 -11.455 -27.235 1.00 81.25 155 LYS A O 1
ATOM 1168 N N . ASN A 1 156 ? 9.387 -10.328 -29.168 1.00 79.12 156 ASN A N 1
ATOM 1169 C CA . ASN A 1 156 ? 10.794 -10.042 -29.429 1.00 79.12 156 ASN A CA 1
ATOM 1170 C C . ASN A 1 156 ? 11.012 -8.524 -29.615 1.00 79.12 156 ASN A C 1
ATOM 1172 O O . ASN A 1 156 ? 10.506 -7.969 -30.587 1.00 79.12 156 ASN A O 1
ATOM 1176 N N . PRO A 1 157 ? 11.759 -7.842 -28.727 1.00 76.12 157 PRO A N 1
ATOM 1177 C CA . PRO A 1 157 ? 12.029 -6.407 -28.850 1.00 76.12 157 PRO A CA 1
ATOM 1178 C C . PRO A 1 157 ? 12.967 -6.051 -30.017 1.00 76.12 157 PRO A C 1
ATOM 1180 O O . PRO A 1 157 ? 13.072 -4.882 -30.365 1.00 76.12 157 PRO A O 1
ATOM 1183 N N . ASN A 1 158 ? 13.630 -7.032 -30.637 1.00 80.88 158 ASN A N 1
ATOM 1184 C CA . ASN A 1 158 ? 14.491 -6.814 -31.804 1.00 80.88 158 ASN A CA 1
ATOM 1185 C C . ASN A 1 158 ? 13.724 -6.902 -33.133 1.00 80.88 158 ASN A C 1
ATOM 1187 O O . ASN A 1 158 ? 14.320 -6.739 -34.191 1.00 80.88 158 ASN A O 1
ATOM 1191 N N . ARG A 1 159 ? 12.416 -7.188 -33.096 1.00 79.00 159 ARG A N 1
ATOM 1192 C CA . ARG A 1 159 ? 11.550 -7.259 -34.277 1.00 79.00 159 ARG A CA 1
ATOM 1193 C C . ARG A 1 159 ? 10.421 -6.248 -34.130 1.00 79.00 159 ARG A C 1
ATOM 1195 O O . ARG A 1 159 ? 9.411 -6.531 -33.491 1.00 79.00 159 ARG A O 1
ATOM 1202 N N . ILE A 1 160 ? 10.628 -5.070 -34.706 1.00 79.88 160 ILE A N 1
ATOM 1203 C CA . ILE A 1 160 ? 9.608 -4.032 -34.862 1.00 79.88 160 ILE A CA 1
ATOM 1204 C C . ILE A 1 160 ? 9.474 -3.705 -36.346 1.00 79.88 160 ILE A C 1
ATOM 1206 O O . ILE A 1 160 ? 10.469 -3.708 -37.068 1.00 79.88 160 ILE A O 1
ATOM 1210 N N . TYR A 1 161 ? 8.246 -3.472 -36.792 1.00 78.06 161 TYR A N 1
ATOM 1211 C CA . TYR A 1 161 ? 7.943 -3.137 -38.180 1.00 78.06 161 TYR A CA 1
ATOM 1212 C C . TYR A 1 161 ? 7.720 -1.640 -38.291 1.00 78.06 161 TYR A C 1
ATOM 1214 O O . TYR A 1 161 ? 7.189 -1.032 -37.366 1.00 78.06 161 TYR A O 1
ATOM 1222 N N . VAL A 1 162 ? 8.151 -1.067 -39.408 1.00 80.00 162 VAL A N 1
ATOM 1223 C CA . VAL A 1 162 ? 7.892 0.335 -39.737 1.00 80.00 162 VAL A CA 1
ATOM 1224 C C . VAL A 1 162 ? 6.399 0.539 -40.020 1.00 80.00 162 VAL A C 1
ATOM 1226 O O . VAL A 1 162 ? 5.790 -0.323 -40.656 1.00 80.00 162 VAL A O 1
ATOM 1229 N N . GLY A 1 163 ? 5.822 1.646 -39.538 1.00 67.50 163 GLY A N 1
ATOM 1230 C CA . GLY A 1 163 ? 4.381 1.944 -39.629 1.00 67.50 163 GLY A CA 1
ATOM 1231 C C . GLY A 1 163 ? 3.850 2.734 -38.440 1.00 67.50 163 GLY A C 1
ATOM 1232 O O . GLY A 1 163 ? 4.232 2.409 -37.293 1.00 67.50 163 GLY A O 1
#

pLDDT: mean 73.69, std 16.12, range [33.12, 92.44]

Sequence (163 aa):
MNASFSNRSKLAAAYGIANYSGTQAQNLALLEKIKTGTPVTKSNTSNSKLTTSTSKSSSSSSSKTTTYKVKSGDTLSEIAVKYKTSVSKLVSLNKLKNPNKLYIGQKLKVPVKASIAKKAVSKTYYTVKKGDSVSKIAVKYKTTVSKIKSLNKLKNPNRIYVG

Organism: Bacillus subtilis (NCBI:txid1423)

Mean predicted aligned error: 18.94 Å

InterPro domains:
  IPR018392 LysM domain [PF01476] (68-111)
  IPR018392 LysM domain [PF01476] (126-163)
  IPR018392 LysM domain [PS51782] (66-110)
  IPR018392 LysM domain [PS51782] (124-163)
  IPR018392 LysM domain [SM00257] (67-111)
  IPR018392 LysM domain [SM00257] (125-163)
  IPR018392 LysM domain [cd00118] (68-110)
  IPR018392 LysM domain [cd00118] (124-163)
  IPR036779 LysM domain superfamily [G3DSA:3.10.350.10] (51-120)
  IPR036779 LysM domain superfamily [G3DSA:3.10.350.10] (121-163)
  IPR036779 LysM domain superfamily [SSF54106] (66-112)
  IPR036779 LysM domain superfamily [SSF54106] (124-163)

Radius of gyration: 26.81 Å; Cα contacts (8 Å, |Δi|>4): 135; chains: 1; bounding box: 54×51×78 Å